Protein AF-A0A6D0IQ01-F1 (afdb_monomer_lite)

InterPro domains:
  IPR019029 Type III secretion system, PrgH/EprH-like [PF09480] (18-64)

Secondary structure (DSSP, 8-state):
----GGG--------EEEE--SSTTTT-EEEE-SS--EEEESS-GGGTT-TT-SS--SSEEEE--

Sequence (65 aa):
MENNDKFLSQDLLESYAIRLLSGPLNGCEYEILNGRLLVIIGNDVSLGRSDAFSELPENTIVVPY

pLDDT: mean 73.77, std 16.3, range [44.12, 96.5]

Organism: Escherichia coli (NCBI:txid562)

Foldseek 3Di:
DPDPPVPPPPVPQPWDKDAACDDPRHGDIDIDGDDDAAEAEEQDPCVQVPPVDPGHDPRYDYHYD

Structure (mmCIF, N/CA/C/O backbone):
data_AF-A0A6D0IQ01-F1
#
_entry.id   AF-A0A6D0IQ01-F1
#
loop_
_atom_site.group_PDB
_atom_site.id
_atom_site.type_symbol
_atom_site.label_atom_id
_atom_site.label_alt_id
_atom_site.label_comp_id
_atom_site.label_asym_id
_atom_site.label_entity_id
_atom_site.label_seq_id
_atom_site.pdbx_PDB_ins_code
_atom_site.Cartn_x
_atom_site.Cartn_y
_atom_site.Cartn_z
_atom_site.occupancy
_atom_site.B_iso_or_equiv
_atom_site.auth_seq_id
_atom_site.auth_comp_id
_atom_site.auth_asym_id
_atom_site.auth_atom_id
_atom_site.pdbx_PDB_model_num
ATOM 1 N N . MET A 1 1 ? -27.935 -1.125 41.919 1.00 44.12 1 MET A N 1
ATOM 2 C CA . MET A 1 1 ? -27.930 -1.260 40.450 1.00 44.12 1 MET A CA 1
ATOM 3 C C . MET A 1 1 ? -26.582 -0.737 40.003 1.00 44.12 1 MET A C 1
ATOM 5 O O . MET A 1 1 ? -26.390 0.470 39.981 1.00 44.12 1 MET A O 1
ATOM 9 N N . GLU A 1 2 ? -25.613 -1.636 39.851 1.00 47.28 2 GLU A N 1
ATOM 10 C CA . GLU A 1 2 ? -24.271 -1.291 39.376 1.00 47.28 2 GLU A CA 1
ATOM 11 C C . GLU A 1 2 ? -24.388 -0.938 37.893 1.00 47.28 2 GLU A C 1
ATOM 13 O O . GLU A 1 2 ? -24.893 -1.732 37.101 1.00 47.28 2 GLU A O 1
ATOM 18 N N . ASN A 1 3 ? -24.042 0.303 37.554 1.00 49.34 3 ASN A N 1
ATOM 19 C CA . ASN A 1 3 ? -24.144 0.819 36.198 1.00 49.34 3 ASN A CA 1
ATOM 20 C C . ASN A 1 3 ? -23.164 0.085 35.275 1.00 49.34 3 ASN A C 1
ATOM 22 O O . ASN A 1 3 ? -22.020 -0.186 35.636 1.00 49.34 3 ASN A O 1
ATOM 26 N N . ASN A 1 4 ? -23.661 -0.223 34.080 1.00 51.12 4 ASN A N 1
ATOM 27 C CA . ASN A 1 4 ? -23.026 -0.962 32.993 1.00 51.12 4 ASN A CA 1
ATOM 28 C C . ASN A 1 4 ? -21.839 -0.216 32.343 1.00 51.12 4 ASN A C 1
ATOM 30 O O . ASN A 1 4 ? -21.763 -0.121 31.120 1.00 51.12 4 ASN A O 1
ATOM 34 N N . ASP A 1 5 ? -20.859 0.247 33.117 1.00 51.78 5 ASP A N 1
ATOM 35 C CA . ASP A 1 5 ? -19.630 0.841 32.557 1.00 51.78 5 ASP A CA 1
ATOM 36 C C . ASP A 1 5 ? -18.714 -0.212 31.896 1.00 51.78 5 ASP A C 1
ATOM 38 O O . ASP A 1 5 ? -17.688 0.105 31.301 1.00 51.78 5 ASP A O 1
ATOM 42 N N . LYS A 1 6 ? -19.120 -1.488 31.921 1.00 49.62 6 LYS A N 1
ATOM 43 C CA . LYS A 1 6 ? -18.488 -2.599 31.197 1.00 49.62 6 LYS A CA 1
ATOM 44 C C . LYS A 1 6 ? -18.894 -2.720 29.720 1.00 49.62 6 LYS A C 1
ATOM 46 O O . LYS A 1 6 ? -18.553 -3.722 29.101 1.00 49.62 6 LYS A O 1
ATOM 51 N N . PHE A 1 7 ? -19.607 -1.741 29.154 1.00 46.25 7 PHE A N 1
ATOM 52 C CA . PHE A 1 7 ? -20.026 -1.757 27.742 1.00 46.25 7 PHE A CA 1
ATOM 53 C C . PHE A 1 7 ? -19.320 -0.715 26.855 1.00 46.25 7 PHE A C 1
ATOM 55 O O . PHE A 1 7 ? -19.613 -0.620 25.668 1.00 46.25 7 PHE A O 1
ATOM 62 N N . LEU A 1 8 ? -18.366 0.046 27.402 1.00 48.66 8 LEU A N 1
ATOM 63 C CA . LEU A 1 8 ? -17.529 0.972 26.627 1.00 48.66 8 LEU A CA 1
ATOM 64 C C . LEU A 1 8 ? -16.140 0.407 26.308 1.00 48.66 8 LEU A C 1
ATOM 66 O O . LEU A 1 8 ? -15.277 1.145 25.848 1.00 48.66 8 LEU A O 1
ATOM 70 N N . SER A 1 9 ? -15.941 -0.910 26.428 1.00 49.94 9 SER A N 1
ATOM 71 C CA . SER A 1 9 ? -14.921 -1.603 25.631 1.00 49.94 9 SER A CA 1
ATOM 72 C C . SER A 1 9 ? -15.407 -1.746 24.181 1.00 49.94 9 SER A C 1
ATOM 74 O O . SER A 1 9 ? -15.365 -2.826 23.599 1.00 49.94 9 SER A O 1
ATOM 76 N N . GLN A 1 10 ? -15.934 -0.660 23.606 1.00 50.16 10 GLN A N 1
ATOM 77 C CA . GLN A 1 10 ? -15.726 -0.425 22.191 1.00 50.16 10 GLN A CA 1
ATOM 78 C C . GLN A 1 10 ? -14.217 -0.372 22.074 1.00 50.16 10 GLN A C 1
ATOM 80 O O . GLN A 1 10 ? -13.605 0.607 22.498 1.00 50.16 10 GLN A O 1
ATOM 85 N N . ASP A 1 11 ? -13.637 -1.480 21.619 1.00 54.75 11 ASP A N 1
ATOM 86 C CA . ASP A 1 11 ? -12.334 -1.497 20.990 1.00 54.75 11 ASP A CA 1
ATOM 87 C C . ASP A 1 11 ? -12.240 -0.193 20.205 1.00 54.75 11 ASP A C 1
ATOM 89 O O . ASP A 1 11 ? -12.955 -0.000 19.217 1.00 54.75 11 ASP A O 1
ATOM 93 N N . LEU A 1 12 ? -11.473 0.767 20.726 1.00 55.66 12 LEU A N 1
ATOM 94 C CA . LEU A 1 12 ? -11.035 1.896 19.934 1.00 55.66 12 LEU A CA 1
ATOM 95 C C . LEU A 1 12 ? -10.366 1.207 18.757 1.00 55.66 12 LEU A C 1
ATOM 97 O O . LEU A 1 12 ? -9.303 0.617 18.927 1.00 55.66 12 LEU A O 1
ATOM 101 N N . LEU A 1 13 ? -11.063 1.149 17.620 1.00 59.47 13 LEU A N 1
ATOM 102 C CA . LEU A 1 13 ? -10.482 0.742 16.360 1.00 59.47 13 LEU A CA 1
ATOM 103 C C . LEU A 1 13 ? -9.345 1.737 16.167 1.00 59.47 13 LEU A C 1
ATOM 105 O O . L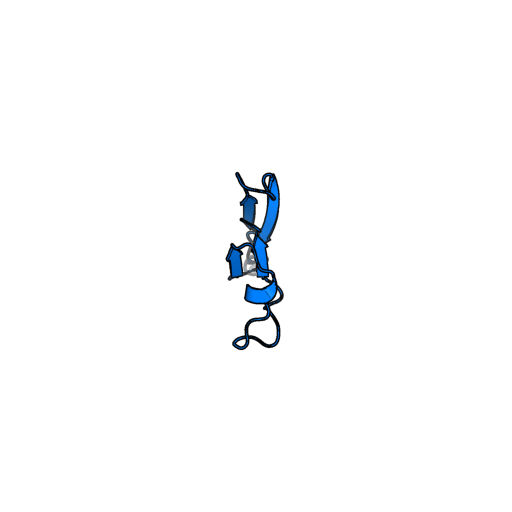EU A 1 13 ? -9.568 2.863 15.723 1.00 59.47 13 LEU A O 1
ATOM 109 N N . GLU A 1 14 ? -8.152 1.380 16.629 1.00 65.69 14 GLU A N 1
ATOM 110 C CA . GLU A 1 14 ? -6.956 2.146 16.369 1.00 65.69 14 GLU A CA 1
ATOM 111 C C . GLU A 1 14 ? -6.774 2.049 14.859 1.00 65.69 14 GLU A C 1
ATOM 113 O O . GLU A 1 14 ? -6.315 1.042 14.324 1.00 65.69 14 GLU A O 1
ATOM 118 N N . SER A 1 15 ? -7.280 3.062 14.160 1.00 72.50 15 SER A N 1
ATOM 119 C CA . SER A 1 15 ? -7.076 3.209 12.733 1.00 72.50 15 SER A CA 1
ATOM 120 C C . SER A 1 15 ? -5.644 3.686 12.554 1.00 72.50 15 SER A C 1
ATOM 122 O O . SER A 1 15 ? -5.256 4.765 13.012 1.00 72.50 15 SER A O 1
ATOM 124 N N . TYR A 1 16 ? -4.831 2.825 11.956 1.00 82.94 16 TYR A N 1
ATOM 125 C CA . TYR A 1 16 ? -3.452 3.127 11.609 1.00 82.94 16 TYR A CA 1
ATOM 126 C C . TYR A 1 16 ? -3.397 3.600 10.160 1.00 82.94 16 TYR A C 1
ATOM 128 O O . TYR A 1 16 ? -4.183 3.155 9.328 1.00 82.94 16 TYR A O 1
ATOM 136 N N . ALA A 1 17 ? -2.435 4.458 9.832 1.00 88.62 17 ALA A N 1
ATOM 137 C CA . ALA A 1 17 ? -2.174 4.858 8.455 1.00 88.62 17 ALA A CA 1
ATOM 138 C C . ALA A 1 17 ? -0.719 4.582 8.071 1.00 88.62 17 ALA A C 1
ATOM 140 O O . ALA A 1 17 ? 0.199 4.778 8.871 1.00 88.62 17 ALA A O 1
ATOM 141 N N . ILE A 1 18 ? -0.502 4.158 6.826 1.00 90.69 18 ILE A N 1
ATOM 142 C CA . ILE A 1 18 ? 0.827 4.075 6.214 1.00 90.69 18 ILE A CA 1
ATOM 143 C C . ILE A 1 18 ? 0.991 5.250 5.269 1.00 90.69 18 ILE A C 1
ATOM 145 O O . ILE A 1 18 ? 0.179 5.421 4.364 1.00 90.69 18 ILE A O 1
ATOM 149 N N . ARG A 1 19 ? 2.081 6.004 5.432 1.00 94.81 19 ARG A N 1
ATOM 150 C CA . ARG A 1 19 ? 2.510 7.035 4.486 1.00 94.81 19 ARG A CA 1
ATOM 151 C C . ARG A 1 19 ? 3.751 6.576 3.735 1.00 94.81 19 ARG A C 1
ATOM 153 O O . ARG A 1 19 ? 4.757 6.224 4.351 1.00 94.81 19 ARG A O 1
ATOM 160 N N . LEU A 1 20 ? 3.706 6.627 2.410 1.00 94.19 20 LEU A N 1
ATOM 161 C CA . LEU A 1 20 ? 4.884 6.386 1.580 1.00 94.19 20 LEU A CA 1
ATOM 162 C C . LEU A 1 20 ? 5.782 7.628 1.604 1.00 94.19 20 LEU A C 1
ATOM 164 O O . LEU A 1 20 ? 5.308 8.739 1.381 1.00 94.19 20 LEU A O 1
ATOM 168 N N . LEU A 1 21 ? 7.073 7.452 1.894 1.00 96.44 21 LEU A N 1
ATOM 169 C CA . LEU A 1 21 ? 8.031 8.561 2.061 1.00 96.44 21 LEU A CA 1
ATOM 170 C C . LEU A 1 21 ? 8.988 8.730 0.869 1.00 96.44 21 LEU A C 1
ATOM 172 O O . LEU A 1 21 ? 9.857 9.602 0.882 1.00 96.44 21 LEU A O 1
ATOM 176 N N . SER A 1 22 ? 8.869 7.877 -0.147 1.00 92.50 22 SER A N 1
ATOM 177 C CA . SER A 1 22 ? 9.726 7.866 -1.332 1.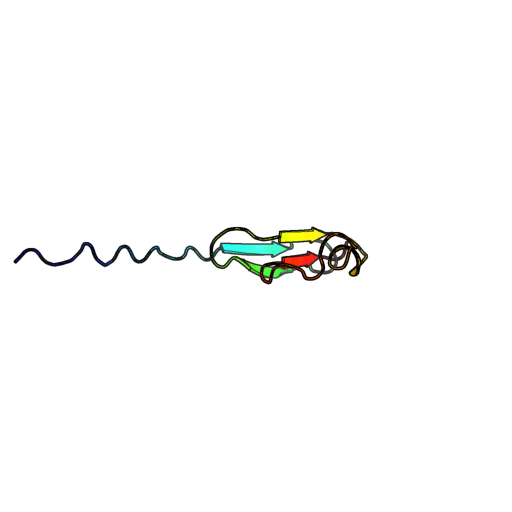00 92.50 22 SER A CA 1
ATOM 178 C C . SER A 1 22 ? 9.054 7.128 -2.497 1.00 92.50 22 SER A C 1
ATOM 180 O O . SER A 1 22 ? 7.966 6.570 -2.348 1.00 92.50 22 SER A O 1
ATOM 182 N N . GLY A 1 23 ? 9.700 7.149 -3.667 1.00 89.38 23 GLY A N 1
ATOM 183 C CA . GLY A 1 23 ? 9.203 6.501 -4.882 1.00 89.38 23 GLY A CA 1
ATOM 184 C C . GLY A 1 23 ? 8.091 7.284 -5.597 1.00 89.38 23 GLY A C 1
ATOM 185 O O . GLY A 1 23 ? 7.771 8.411 -5.207 1.00 89.38 23 GLY A O 1
ATOM 186 N N . PRO A 1 24 ? 7.498 6.705 -6.656 1.00 88.44 24 PRO A N 1
ATOM 187 C CA . PRO A 1 24 ? 6.489 7.371 -7.485 1.00 88.44 24 PRO A CA 1
ATOM 188 C C . PRO A 1 24 ? 5.205 7.758 -6.737 1.00 88.44 24 PRO A C 1
ATOM 190 O O . PRO A 1 24 ? 4.523 8.692 -7.146 1.00 88.44 24 PRO A O 1
ATOM 193 N N . LEU A 1 25 ? 4.884 7.059 -5.642 1.00 90.69 25 LEU A N 1
ATOM 194 C CA . LEU A 1 25 ? 3.714 7.323 -4.794 1.00 90.69 25 LEU A CA 1
ATOM 195 C C . LEU A 1 25 ? 4.072 8.040 -3.478 1.00 90.69 25 LEU A C 1
ATOM 197 O O . LEU A 1 25 ? 3.358 7.918 -2.483 1.00 90.69 25 LEU A O 1
ATOM 201 N N . ASN A 1 26 ? 5.189 8.773 -3.438 1.00 94.94 26 ASN A N 1
ATOM 202 C CA . ASN A 1 26 ? 5.583 9.542 -2.258 1.00 94.94 26 ASN A CA 1
ATOM 203 C C . ASN A 1 26 ? 4.459 10.491 -1.800 1.00 94.94 26 ASN A C 1
ATOM 205 O O . ASN A 1 26 ? 3.920 11.270 -2.585 1.00 94.94 26 ASN A O 1
ATOM 209 N N . GLY A 1 27 ? 4.141 10.449 -0.510 1.00 96.50 27 GLY A N 1
ATOM 210 C CA . GLY A 1 27 ? 3.096 11.243 0.122 1.00 96.50 27 GLY A CA 1
ATOM 211 C C . GLY A 1 27 ? 1.713 10.596 0.121 1.00 96.50 27 GLY A C 1
ATOM 212 O O . GLY A 1 27 ? 0.850 11.104 0.831 1.00 96.50 27 GLY A O 1
ATOM 213 N N . CYS A 1 28 ? 1.497 9.494 -0.607 1.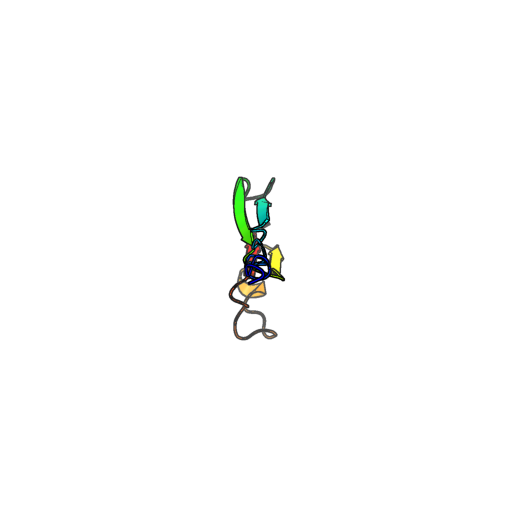00 94.00 28 CYS A N 1
ATOM 214 C CA . CYS A 1 28 ? 0.255 8.731 -0.508 1.00 94.00 28 CYS A CA 1
ATOM 215 C C . CYS A 1 28 ? 0.102 8.122 0.890 1.00 94.00 28 CYS A C 1
ATOM 217 O O . CYS A 1 28 ? 1.063 7.600 1.464 1.00 94.00 28 CYS A O 1
ATOM 219 N N . GLU A 1 29 ? -1.123 8.183 1.405 1.00 93.75 29 GLU A N 1
ATOM 220 C CA . GLU A 1 29 ? -1.520 7.653 2.704 1.00 93.75 29 GLU A CA 1
ATOM 221 C C . GLU A 1 29 ? -2.612 6.602 2.520 1.00 93.75 29 GLU A C 1
ATOM 223 O O . GLU A 1 29 ? -3.518 6.780 1.704 1.00 93.75 29 GLU A O 1
ATOM 228 N N . TYR A 1 30 ? -2.519 5.511 3.276 1.00 90.06 30 TYR A N 1
ATOM 229 C CA . TYR A 1 30 ? -3.466 4.404 3.223 1.00 90.06 30 TYR A CA 1
ATOM 230 C C . TYR A 1 30 ? -3.903 4.018 4.626 1.00 90.06 30 TYR A C 1
ATOM 232 O O . TYR A 1 30 ? -3.062 3.800 5.500 1.00 90.06 30 TYR A O 1
ATOM 240 N N . GLU A 1 31 ? -5.212 3.916 4.819 1.00 87.69 31 GLU A N 1
ATOM 241 C CA . GLU A 1 31 ? -5.813 3.485 6.075 1.00 87.69 31 GLU A CA 1
ATOM 242 C C . GLU A 1 31 ? -5.705 1.963 6.243 1.00 87.69 31 GLU A C 1
ATOM 244 O O . GLU A 1 31 ? -5.946 1.196 5.308 1.00 87.69 31 GLU A O 1
ATOM 249 N N . ILE A 1 32 ? -5.360 1.520 7.450 1.00 85.31 32 ILE A N 1
ATOM 250 C CA . ILE A 1 32 ? -5.384 0.120 7.863 1.00 85.31 32 ILE A CA 1
ATOM 251 C C . ILE A 1 32 ? -6.629 -0.088 8.719 1.00 85.31 32 ILE A C 1
ATOM 253 O O . ILE A 1 32 ? -6.643 0.185 9.920 1.00 85.31 32 ILE A O 1
ATOM 257 N N . LEU A 1 33 ? -7.668 -0.628 8.092 1.00 71.69 33 LEU A N 1
ATOM 258 C CA . LEU A 1 33 ? -8.882 -1.036 8.781 1.00 71.69 33 LEU A CA 1
ATOM 259 C C . LEU A 1 33 ? -8.696 -2.465 9.306 1.00 71.69 33 LEU A C 1
ATOM 261 O O . LEU A 1 33 ? -8.675 -3.415 8.531 1.00 71.69 33 LEU A O 1
ATOM 265 N N . ASN A 1 34 ? -8.552 -2.608 10.626 1.00 65.00 34 ASN A N 1
ATOM 266 C CA . ASN A 1 34 ? -8.605 -3.876 11.364 1.00 65.00 34 ASN A CA 1
ATOM 267 C C . ASN A 1 34 ? -7.771 -5.043 10.799 1.00 65.00 34 ASN A C 1
ATOM 269 O O . ASN A 1 34 ? -8.279 -5.948 10.135 1.00 65.00 34 ASN A O 1
ATOM 273 N N . GLY A 1 35 ? -6.500 -5.115 11.202 1.00 75.69 35 GLY A N 1
ATOM 274 C CA . GLY A 1 35 ? -5.725 -6.357 11.148 1.00 75.69 35 GLY A CA 1
ATOM 275 C C . GLY A 1 35 ? -4.535 -6.318 10.196 1.00 75.69 35 GLY A C 1
ATOM 276 O O . GLY A 1 35 ? -3.583 -5.578 10.418 1.00 75.69 35 GLY A O 1
ATOM 277 N N . ARG A 1 36 ? -4.525 -7.213 9.202 1.00 80.88 36 ARG A N 1
ATOM 278 C CA . ARG A 1 36 ? -3.384 -7.410 8.289 1.00 80.88 36 ARG A CA 1
ATOM 279 C C . ARG A 1 36 ? -3.576 -6.598 7.012 1.00 80.88 36 ARG A C 1
ATOM 281 O O . ARG A 1 36 ? -4.705 -6.395 6.591 1.00 80.88 36 ARG A O 1
ATOM 288 N N . LEU A 1 37 ? -2.479 -6.193 6.384 1.00 86.62 37 LEU A N 1
ATOM 289 C CA . LEU A 1 37 ? -2.441 -5.470 5.113 1.00 86.62 37 LEU A CA 1
ATOM 290 C C . LEU A 1 37 ? -1.422 -6.155 4.198 1.00 86.62 37 LEU A C 1
ATOM 292 O O . LEU A 1 37 ? -0.323 -6.484 4.651 1.00 86.62 37 LEU A O 1
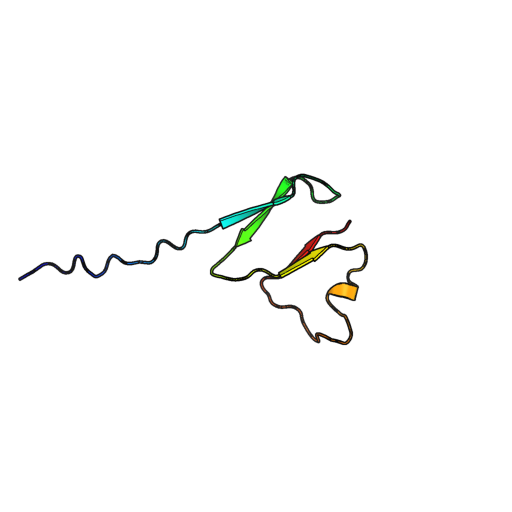ATOM 296 N N . LEU A 1 38 ? -1.769 -6.360 2.928 1.00 86.12 38 LEU A N 1
ATOM 297 C CA . LEU A 1 38 ? -0.827 -6.835 1.915 1.00 86.12 38 LEU A CA 1
ATOM 298 C C . LEU A 1 38 ? -0.264 -5.639 1.138 1.00 86.12 38 LEU A C 1
ATOM 300 O O . LEU A 1 38 ? -1.018 -4.826 0.612 1.00 86.12 38 LEU A O 1
ATOM 304 N N . VAL A 1 39 ? 1.062 -5.540 1.039 1.00 88.50 39 VAL A N 1
ATOM 305 C CA . VAL A 1 39 ? 1.734 -4.509 0.234 1.00 88.50 39 VAL A CA 1
ATOM 306 C C . VAL A 1 39 ? 2.596 -5.188 -0.822 1.00 88.50 39 VAL A C 1
ATOM 308 O O . VAL A 1 39 ? 3.486 -5.969 -0.490 1.00 88.50 39 VAL A O 1
ATOM 311 N N . ILE A 1 40 ? 2.330 -4.889 -2.092 1.00 86.12 40 ILE A N 1
ATOM 312 C CA . ILE A 1 40 ? 3.079 -5.397 -3.247 1.00 86.12 40 ILE A CA 1
ATOM 313 C C . ILE A 1 40 ? 3.917 -4.247 -3.804 1.00 86.12 40 ILE A C 1
ATOM 315 O O . ILE A 1 40 ? 3.363 -3.214 -4.170 1.00 86.12 40 ILE A O 1
ATOM 319 N N . ILE A 1 41 ? 5.239 -4.423 -3.877 1.00 86.81 41 ILE A N 1
ATOM 320 C CA . ILE A 1 41 ? 6.172 -3.417 -4.404 1.00 86.81 41 ILE A CA 1
ATOM 321 C C . ILE A 1 41 ? 6.809 -3.951 -5.688 1.00 86.81 41 ILE A C 1
ATOM 323 O O . ILE A 1 41 ? 7.479 -4.983 -5.653 1.00 86.81 41 ILE A O 1
ATOM 327 N N . GLY A 1 42 ? 6.616 -3.262 -6.814 1.00 81.06 42 GLY A N 1
ATOM 328 C CA . GLY A 1 42 ? 7.207 -3.660 -8.094 1.00 81.06 42 GLY A CA 1
ATOM 329 C C . GLY A 1 42 ? 6.573 -2.993 -9.315 1.00 81.06 42 GLY A C 1
ATOM 330 O O . GLY A 1 42 ? 5.496 -2.412 -9.233 1.00 81.06 42 GLY A O 1
ATOM 331 N N . ASN A 1 43 ? 7.252 -3.086 -10.462 1.00 71.50 43 ASN A N 1
ATOM 332 C CA . ASN A 1 43 ? 6.864 -2.409 -11.709 1.00 71.50 43 ASN A CA 1
ATOM 333 C C . ASN A 1 43 ? 5.742 -3.080 -12.500 1.00 71.50 43 ASN A C 1
ATOM 335 O O . ASN A 1 43 ? 5.261 -2.500 -13.473 1.00 71.50 43 ASN A O 1
ATOM 339 N N . ASP A 1 44 ? 5.337 -4.287 -12.117 1.00 66.62 44 ASP A N 1
ATOM 340 C CA . ASP A 1 44 ? 4.368 -5.046 -12.888 1.00 66.62 44 ASP A CA 1
ATOM 341 C C . ASP A 1 44 ? 3.106 -5.310 -12.067 1.00 66.62 44 ASP A C 1
ATOM 343 O O . ASP A 1 44 ? 3.125 -5.977 -11.030 1.00 66.62 44 ASP A O 1
ATOM 347 N N . VAL A 1 45 ? 1.985 -4.783 -12.562 1.00 55.72 45 VAL A N 1
ATOM 348 C CA . VAL A 1 45 ? 0.636 -5.019 -12.020 1.00 55.72 45 VAL A CA 1
ATOM 349 C C . VAL A 1 45 ? 0.301 -6.523 -12.067 1.00 55.72 45 VAL A C 1
ATOM 351 O O . VAL A 1 45 ? -0.563 -7.000 -11.329 1.00 55.72 45 VAL A O 1
ATOM 354 N N . SER A 1 46 ? 1.038 -7.295 -12.879 1.00 57.59 46 SER A N 1
ATOM 355 C CA . SER A 1 46 ? 0.993 -8.758 -12.936 1.00 57.59 46 SER A CA 1
ATOM 356 C C . SER A 1 46 ? 1.409 -9.458 -11.634 1.00 57.59 46 SER A C 1
ATOM 358 O O . SER A 1 46 ? 1.010 -10.597 -11.427 1.00 57.59 46 SER A O 1
ATOM 360 N N . LEU A 1 47 ? 2.102 -8.796 -10.694 1.00 56.22 47 LEU A N 1
ATOM 361 C CA . LEU A 1 47 ? 2.350 -9.365 -9.358 1.00 56.22 47 LEU A CA 1
ATOM 362 C C . LEU A 1 47 ? 1.049 -9.574 -8.566 1.00 56.22 47 LEU A C 1
ATOM 364 O O . LEU A 1 47 ? 0.959 -10.499 -7.759 1.00 56.22 47 LEU A O 1
ATOM 368 N N . GLY A 1 48 ? 0.031 -8.746 -8.826 1.00 53.50 48 GLY A N 1
ATOM 369 C CA . GLY A 1 48 ? -1.297 -8.890 -8.234 1.00 53.50 48 GLY A CA 1
ATOM 370 C C . GLY A 1 48 ? -2.173 -9.943 -8.915 1.00 53.50 48 GLY A C 1
ATOM 371 O O . GLY A 1 48 ? -3.017 -10.563 -8.280 1.00 53.50 48 GLY A O 1
ATOM 372 N N . ARG A 1 49 ? -1.939 -10.172 -10.208 1.00 54.50 49 ARG A N 1
ATOM 373 C CA . ARG A 1 49 ? -2.574 -11.214 -11.024 1.00 54.50 49 ARG A CA 1
ATOM 374 C C . ARG A 1 49 ? -1.527 -12.232 -11.466 1.00 54.50 49 ARG A C 1
ATOM 376 O O . ARG A 1 49 ? -1.358 -12.476 -12.658 1.00 54.50 49 ARG A O 1
ATOM 383 N N . SER A 1 50 ? -0.771 -12.766 -10.513 1.00 55.06 50 SER A N 1
ATOM 384 C CA . SER A 1 50 ? 0.071 -13.924 -10.804 1.00 55.06 50 SER A CA 1
ATOM 385 C C . SER A 1 50 ? -0.805 -15.174 -10.796 1.00 55.06 50 SER A C 1
AT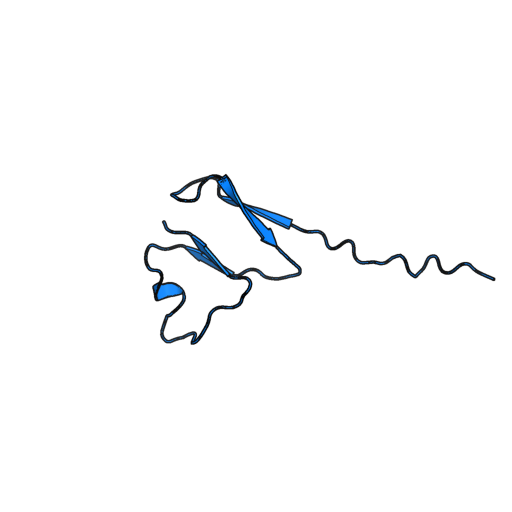OM 387 O O . SER A 1 50 ? -1.834 -15.197 -10.121 1.00 55.06 50 SER A O 1
ATOM 389 N N . ASP A 1 51 ? -0.381 -16.234 -11.485 1.00 56.41 51 ASP A N 1
ATOM 390 C CA . ASP A 1 51 ? -1.090 -17.524 -11.541 1.00 56.41 51 ASP A CA 1
ATOM 391 C C . ASP A 1 51 ? -1.411 -18.128 -10.150 1.00 56.41 51 ASP A C 1
ATOM 393 O O . ASP A 1 51 ? -2.184 -19.079 -10.045 1.00 56.41 51 ASP A O 1
ATOM 397 N N . ALA A 1 52 ? -0.827 -17.585 -9.073 1.00 65.06 52 ALA A N 1
ATOM 398 C CA . ALA A 1 52 ? -1.046 -17.997 -7.691 1.00 65.06 52 ALA A CA 1
ATOM 399 C C . ALA A 1 52 ? -2.307 -17.402 -7.031 1.00 65.06 52 ALA A C 1
ATOM 401 O O . ALA A 1 52 ? -2.798 -17.988 -6.065 1.00 65.06 52 ALA A O 1
ATOM 402 N N . PHE A 1 53 ? -2.841 -16.273 -7.518 1.00 66.75 53 PHE A N 1
ATOM 403 C CA . PHE A 1 53 ? -4.028 -15.625 -6.944 1.00 66.75 53 PHE A CA 1
ATOM 404 C C . PHE A 1 53 ? -4.996 -15.183 -8.044 1.00 66.75 53 PHE A C 1
ATOM 406 O O . PHE A 1 53 ? -4.674 -14.330 -8.867 1.00 66.75 53 PHE A O 1
ATOM 413 N N . SER A 1 54 ? -6.212 -15.739 -8.037 1.00 70.69 54 SER A N 1
ATOM 414 C CA . SER A 1 54 ? -7.268 -15.350 -8.981 1.00 70.69 54 SER A CA 1
ATOM 415 C C . SER A 1 54 ? -7.729 -13.906 -8.769 1.00 70.69 54 SER A C 1
ATOM 417 O O . SER A 1 54 ? -8.031 -13.208 -9.735 1.00 70.69 54 SER A O 1
ATOM 419 N N . GLU A 1 55 ? -7.758 -13.460 -7.511 1.00 76.44 55 GLU A N 1
ATOM 420 C CA . GLU A 1 55 ? -8.074 -12.095 -7.093 1.00 76.44 55 GLU A CA 1
ATOM 421 C C . GLU A 1 55 ? -7.239 -11.736 -5.857 1.00 76.44 55 GLU A C 1
ATOM 423 O O . GLU A 1 55 ? -6.912 -12.603 -5.040 1.00 76.44 55 GLU A O 1
ATOM 428 N N . LEU A 1 56 ? -6.882 -10.457 -5.726 1.00 80.44 56 LEU A N 1
ATOM 429 C CA . LEU A 1 56 ? -6.185 -9.957 -4.546 1.00 80.44 56 LEU A CA 1
ATOM 430 C C . LEU A 1 56 ? -7.166 -9.696 -3.399 1.00 80.44 56 LEU A C 1
ATOM 432 O O . LEU A 1 56 ? -8.300 -9.287 -3.653 1.00 80.44 56 LEU A O 1
ATOM 436 N N . PRO A 1 57 ? -6.724 -9.847 -2.139 1.00 82.75 57 PRO A N 1
ATOM 437 C CA . PRO A 1 57 ? -7.485 -9.371 -0.992 1.00 82.75 57 PRO A CA 1
ATOM 438 C C . PRO A 1 57 ? -7.824 -7.880 -1.119 1.00 82.75 57 PRO A C 1
ATOM 440 O O . PRO A 1 57 ? -6.991 -7.095 -1.578 1.00 82.75 57 PRO A O 1
ATOM 443 N N . GLU A 1 58 ? -9.006 -7.472 -0.656 1.00 80.81 58 GLU A N 1
ATOM 444 C CA . GLU A 1 58 ? -9.453 -6.067 -0.713 1.00 80.81 58 GLU A CA 1
ATOM 445 C C . GLU A 1 58 ? -8.501 -5.111 0.029 1.00 80.81 58 GLU A C 1
ATOM 447 O O . GLU A 1 58 ? -8.304 -3.968 -0.372 1.00 80.81 58 GLU A O 1
ATOM 452 N N . ASN A 1 59 ? -7.840 -5.601 1.075 1.00 84.00 59 ASN A N 1
ATOM 453 C CA . ASN A 1 59 ? -6.816 -4.909 1.854 1.00 84.00 59 ASN A CA 1
ATOM 454 C C . ASN A 1 59 ? -5.411 -5.043 1.230 1.00 84.00 59 ASN A C 1
ATOM 456 O O . ASN A 1 59 ? -4.448 -5.404 1.917 1.00 84.00 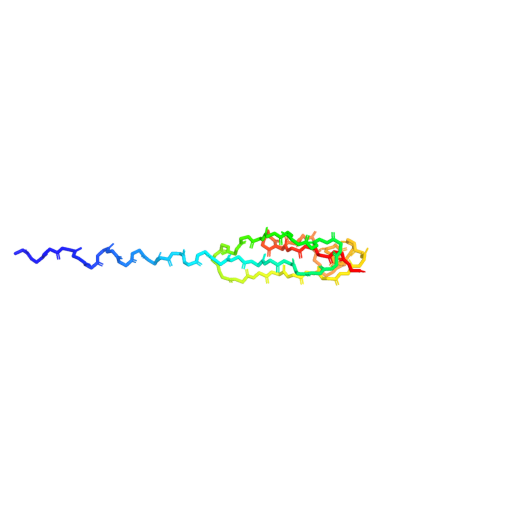59 ASN A O 1
ATOM 460 N N . THR A 1 60 ? -5.292 -4.763 -0.070 1.00 85.31 60 THR A N 1
ATOM 461 C CA . THR A 1 60 ? -4.013 -4.786 -0.796 1.00 85.31 60 THR A CA 1
ATOM 462 C C . THR A 1 60 ? -3.650 -3.410 -1.343 1.00 85.31 60 THR A C 1
ATOM 464 O O . THR A 1 60 ? -4.455 -2.763 -2.008 1.00 85.31 60 THR A O 1
ATOM 467 N N . ILE A 1 61 ? -2.403 -2.987 -1.130 1.00 86.94 61 ILE A N 1
ATOM 468 C CA . ILE A 1 61 ? -1.819 -1.790 -1.746 1.00 86.94 61 ILE A CA 1
ATOM 469 C C . ILE A 1 61 ? -0.732 -2.225 -2.724 1.00 86.94 61 ILE A C 1
ATOM 471 O O . ILE A 1 61 ? 0.161 -2.996 -2.370 1.00 86.94 61 ILE A O 1
ATOM 475 N N . VAL A 1 62 ? -0.778 -1.694 -3.945 1.00 85.81 62 VAL A N 1
ATOM 476 C CA . VAL A 1 62 ? 0.267 -1.895 -4.954 1.00 85.81 62 VAL A CA 1
ATOM 477 C C . VAL A 1 62 ? 1.065 -0.604 -5.100 1.00 85.81 62 VAL A C 1
ATOM 479 O O . VAL A 1 62 ? 0.508 0.438 -5.441 1.00 85.81 62 VAL A O 1
ATOM 482 N N . VAL A 1 63 ? 2.368 -0.678 -4.835 1.00 87.88 63 VAL A N 1
ATOM 483 C CA . VAL A 1 63 ? 3.305 0.444 -4.923 1.00 87.88 63 VAL A CA 1
ATOM 484 C C . VAL A 1 63 ? 4.276 0.196 -6.085 1.00 87.88 63 VAL A C 1
ATOM 486 O O . VAL A 1 63 ? 5.082 -0.733 -6.013 1.00 87.88 63 VAL A O 1
ATOM 489 N N . PRO A 1 64 ? 4.238 1.003 -7.159 1.00 84.62 64 PRO A N 1
ATOM 490 C CA . PRO A 1 64 ? 5.230 0.929 -8.223 1.00 84.62 64 PRO A CA 1
ATOM 491 C C . PRO A 1 64 ? 6.602 1.368 -7.696 1.00 84.62 64 PRO A C 1
ATOM 493 O O . PRO A 1 64 ? 6.682 2.291 -6.877 1.00 84.62 64 PRO A O 1
ATOM 496 N N . TYR A 1 65 ? 7.667 0.714 -8.165 1.00 74.38 65 TYR A N 1
ATOM 497 C CA . TYR A 1 65 ? 9.053 1.005 -7.782 1.00 74.38 65 TYR A CA 1
ATOM 498 C C . TYR A 1 65 ? 9.961 1.170 -8.996 1.00 74.38 65 TYR A C 1
ATOM 500 O O . TYR A 1 65 ? 10.115 0.186 -9.754 1.00 74.38 65 TYR A O 1
#

Radius of gyration: 18.07 Å; chains: 1; bounding box: 38×29×53 Å